Protein AF-A0A920A947-F1 (afdb_monomer_lite)

Secondary structure (DSSP, 8-state):
-HHHHHIIIII-SS-EEEEEES--HHHHHHHHHHHHHTT-TTTEEEEEE-TTS-HHHHHHHHHHHHHHHHH-

pLDDT: mean 90.23, std 8.29, range [67.31, 97.25]

Foldseek 3Di:
DVVVLCCLLPPDPAAEEAQAQAAAPVVVVVVVVVCVVSVNPVRYHYFYDYVPHDPVSSVCRVVVRVVVVVVD

Radius of gyration: 12.45 Å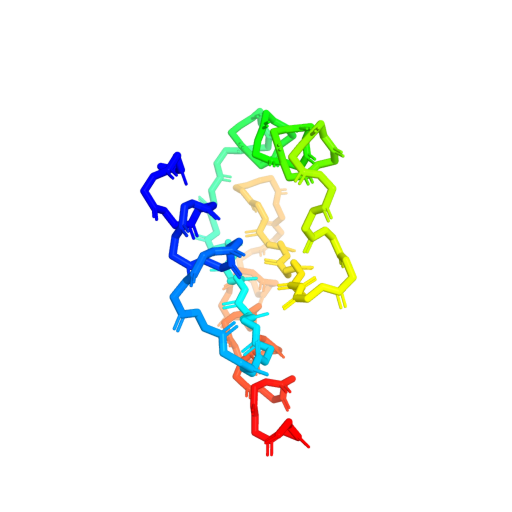; chains: 1; bounding box: 31×18×31 Å

Sequence (72 aa):
MMELIRNIAYETSGYSVFAGVGERTREGNDFYLEMTESQVLDKVALVYGQMNEPPGCRMRVALSGLTIAEKF

Structure (mmCIF, N/CA/C/O backbone):
data_AF-A0A920A947-F1
#
_entry.id   AF-A0A920A947-F1
#
loop_
_atom_site.group_PDB
_atom_site.id
_atom_site.type_symbol
_atom_site.label_atom_id
_atom_site.label_alt_id
_atom_site.label_comp_id
_atom_site.label_asym_id
_atom_site.label_entity_id
_atom_site.label_seq_id
_atom_site.pdbx_PDB_ins_code
_atom_site.Cartn_x
_atom_site.Cartn_y
_atom_site.Cartn_z
_atom_site.occupancy
_atom_site.B_iso_or_equiv
_atom_site.auth_seq_id
_atom_site.auth_comp_id
_atom_site.auth_asym_id
_atom_site.auth_atom_id
_atom_site.pdbx_PDB_model_num
ATOM 1 N N . MET A 1 1 ? 0.785 12.456 5.823 1.00 67.31 1 MET A N 1
ATOM 2 C CA . MET A 1 1 ? 0.450 11.098 6.306 1.00 67.31 1 MET A CA 1
ATOM 3 C C . MET A 1 1 ? -0.508 11.153 7.493 1.00 67.31 1 MET A C 1
ATOM 5 O O . MET A 1 1 ? -1.609 10.641 7.347 1.00 67.31 1 MET A O 1
ATOM 9 N N . MET A 1 2 ? -0.201 11.889 8.568 1.00 69.38 2 MET A N 1
ATOM 10 C CA . MET A 1 2 ? -1.131 12.098 9.702 1.00 69.38 2 MET A CA 1
ATOM 11 C C . MET A 1 2 ? -2.527 12.623 9.332 1.00 69.38 2 MET A C 1
ATOM 13 O O . MET A 1 2 ? -3.510 12.210 9.934 1.00 69.38 2 MET A O 1
ATOM 17 N N . GLU A 1 3 ? -2.644 13.511 8.341 1.00 76.69 3 GLU A N 1
ATOM 18 C CA . GLU A 1 3 ? -3.953 14.030 7.912 1.00 76.69 3 GLU A CA 1
ATOM 19 C C . GLU A 1 3 ? -4.838 12.933 7.295 1.00 76.69 3 GLU A C 1
ATOM 21 O O . GLU A 1 3 ? -6.029 12.864 7.579 1.00 76.69 3 GLU A O 1
ATOM 26 N N . LEU A 1 4 ? -4.242 11.998 6.546 1.00 74.62 4 LEU A N 1
ATOM 27 C CA . LEU A 1 4 ? -4.955 10.842 6.000 1.00 74.62 4 LEU A CA 1
ATOM 28 C C . LEU A 1 4 ? -5.402 9.891 7.119 1.00 74.62 4 LEU A C 1
ATOM 30 O O . LEU A 1 4 ? -6.547 9.454 7.133 1.00 74.62 4 LEU A O 1
ATOM 34 N N . ILE A 1 5 ? -4.516 9.617 8.084 1.00 78.31 5 ILE A N 1
ATOM 35 C CA . ILE A 1 5 ? -4.826 8.802 9.269 1.00 78.31 5 ILE A CA 1
ATOM 36 C C . ILE A 1 5 ? -5.998 9.412 10.039 1.00 78.31 5 ILE A C 1
ATOM 38 O O . ILE A 1 5 ? -6.942 8.707 10.388 1.00 78.31 5 ILE A O 1
ATOM 42 N N . ARG A 1 6 ? -5.976 10.732 10.258 1.00 79.38 6 ARG A N 1
ATOM 43 C CA . ARG A 1 6 ? -7.056 11.460 10.932 1.00 79.38 6 ARG A CA 1
ATOM 44 C C . ARG A 1 6 ? -8.383 11.317 10.185 1.00 79.38 6 ARG A C 1
ATOM 46 O O . ARG A 1 6 ? -9.397 11.036 10.818 1.00 79.38 6 ARG A O 1
ATOM 53 N N . ASN A 1 7 ? -8.374 11.448 8.862 1.00 78.44 7 ASN A N 1
ATOM 54 C CA . ASN A 1 7 ? -9.589 11.336 8.053 1.00 78.44 7 ASN A CA 1
ATOM 55 C C . ASN A 1 7 ? -10.162 9.905 8.058 1.00 78.44 7 ASN A C 1
ATOM 57 O O . ASN A 1 7 ? -11.381 9.738 8.115 1.00 78.44 7 ASN A O 1
ATOM 61 N N . ILE A 1 8 ? -9.305 8.875 8.063 1.00 80.00 8 ILE A N 1
ATOM 62 C CA . ILE A 1 8 ? -9.716 7.461 8.168 1.00 80.00 8 ILE A CA 1
ATOM 63 C C . ILE A 1 8 ? -10.254 7.145 9.571 1.00 80.00 8 ILE A C 1
ATOM 65 O O . ILE A 1 8 ? -11.260 6.453 9.711 1.00 80.00 8 ILE A O 1
ATOM 69 N N . ALA A 1 9 ? -9.598 7.656 10.615 1.00 74.56 9 ALA A N 1
ATOM 70 C CA . ALA A 1 9 ? -9.961 7.375 11.999 1.00 74.56 9 ALA A CA 1
ATOM 71 C C . ALA A 1 9 ? -11.271 8.056 12.426 1.00 74.56 9 ALA A C 1
ATOM 73 O O . ALA A 1 9 ? -12.075 7.433 13.121 1.00 74.56 9 ALA A O 1
ATOM 74 N N . TYR A 1 10 ? -11.481 9.318 12.034 1.00 73.50 10 TYR A N 1
ATOM 75 C CA . TYR A 1 10 ? -12.540 10.161 12.603 1.00 73.50 10 TYR A CA 1
ATOM 76 C C . TYR A 1 10 ? -13.670 10.517 11.638 1.00 73.50 10 TYR A C 1
ATOM 78 O O . TYR A 1 10 ? -14.804 10.669 12.085 1.00 73.50 10 TYR A O 1
ATOM 86 N N . GLU A 1 11 ? -13.388 10.681 10.344 1.00 70.75 11 GLU A N 1
ATOM 87 C CA . GLU A 1 11 ? -14.353 11.291 9.415 1.00 70.75 11 GLU A CA 1
ATOM 88 C C . GLU A 1 11 ? -14.998 10.287 8.452 1.00 70.75 11 GLU A C 1
ATOM 90 O O . GLU A 1 11 ? -16.091 10.535 7.945 1.00 70.75 11 GLU A O 1
ATOM 95 N N . THR A 1 12 ? -14.368 9.133 8.222 1.00 68.69 12 THR A N 1
ATOM 96 C CA . THR A 1 12 ? -14.801 8.186 7.185 1.00 68.69 12 THR A CA 1
ATOM 97 C C . THR A 1 12 ? -15.493 6.958 7.781 1.00 68.69 12 THR A C 1
ATOM 99 O O . THR A 1 12 ? -14.937 6.261 8.628 1.00 68.69 12 THR A O 1
ATOM 102 N N . SER A 1 13 ? -16.711 6.660 7.312 1.00 71.81 13 SER A N 1
ATOM 103 C CA . SER A 1 13 ? -17.441 5.421 7.635 1.00 71.81 13 SER A CA 1
ATOM 104 C C . SER A 1 13 ? -17.118 4.248 6.697 1.00 71.81 13 SER A C 1
ATOM 106 O O . SER A 1 13 ? -17.501 3.118 6.991 1.00 71.81 13 SER A O 1
ATOM 108 N N . GLY A 1 14 ? -16.440 4.509 5.576 1.00 83.44 14 GLY A N 1
ATOM 109 C CA . GLY A 1 14 ? -16.031 3.512 4.582 1.00 83.44 14 GLY A CA 1
ATOM 110 C C . GLY A 1 14 ? -14.562 3.081 4.674 1.00 83.44 14 GLY A C 1
ATOM 111 O O . GLY A 1 14 ? -13.815 3.507 5.555 1.00 83.44 14 GLY A O 1
ATOM 112 N N . TYR A 1 15 ? -14.155 2.234 3.728 1.00 88.62 15 TYR A N 1
ATOM 113 C CA . TYR A 1 15 ? -12.775 1.773 3.577 1.00 88.62 15 TYR A CA 1
ATOM 114 C C . TYR A 1 15 ? -11.949 2.745 2.731 1.00 88.62 15 TYR A C 1
ATOM 116 O O . TYR A 1 15 ? -12.461 3.397 1.824 1.00 88.62 15 TYR A O 1
ATOM 124 N N . SER A 1 16 ? -10.652 2.826 3.013 1.00 90.12 16 SER A N 1
ATOM 125 C CA . SER A 1 16 ? -9.689 3.604 2.228 1.00 90.12 16 SER A CA 1
ATOM 126 C C . SER A 1 16 ? -8.683 2.698 1.530 1.00 90.12 16 SER A C 1
ATOM 128 O O . SER A 1 16 ? -8.328 1.638 2.038 1.00 90.12 16 SER A O 1
ATOM 130 N N . VAL A 1 17 ? -8.182 3.123 0.371 1.00 92.44 17 VAL A N 1
ATOM 131 C CA . VAL A 1 17 ? -7.135 2.401 -0.361 1.00 92.44 17 VAL A CA 1
ATOM 132 C C . VAL A 1 17 ? -5.973 3.344 -0.624 1.00 92.44 17 VAL A C 1
ATOM 134 O O . VAL A 1 17 ? -6.138 4.395 -1.238 1.00 92.44 17 VAL A O 1
ATOM 137 N N . PHE A 1 18 ? -4.787 2.959 -0.167 1.00 93.56 18 PHE A N 1
ATOM 138 C CA . PHE A 1 18 ? -3.540 3.651 -0.454 1.00 93.56 18 PHE A CA 1
ATOM 139 C C . PHE A 1 18 ? -2.753 2.877 -1.511 1.00 93.56 18 PHE A C 1
ATOM 141 O O . PHE A 1 18 ? -2.460 1.697 -1.327 1.00 93.56 18 PHE A O 1
ATOM 148 N N . ALA A 1 19 ? -2.373 3.549 -2.598 1.00 95.12 19 ALA A N 1
ATOM 149 C CA . ALA A 1 19 ? -1.532 2.987 -3.650 1.00 95.12 19 ALA A CA 1
ATOM 150 C C . ALA A 1 19 ? -0.208 3.764 -3.744 1.00 95.12 19 ALA A C 1
ATOM 152 O O . ALA A 1 19 ? -0.151 4.840 -4.335 1.00 95.12 19 ALA A O 1
ATOM 153 N N . GLY A 1 20 ? 0.862 3.214 -3.168 1.00 95.00 20 GLY A N 1
ATOM 154 C CA . GLY A 1 20 ? 2.212 3.773 -3.229 1.00 95.00 20 GLY A CA 1
ATOM 155 C C . GLY A 1 20 ? 2.921 3.375 -4.522 1.00 95.00 20 GLY A C 1
ATOM 156 O O . GLY A 1 20 ? 3.413 2.250 -4.638 1.00 95.00 20 GLY A O 1
ATOM 157 N N . VAL A 1 21 ? 2.983 4.295 -5.487 1.00 96.56 21 VAL A N 1
ATOM 158 C CA . VAL A 1 21 ? 3.561 4.075 -6.822 1.00 96.56 21 VAL A CA 1
ATOM 159 C C . VAL A 1 21 ? 4.957 4.687 -6.897 1.00 96.56 21 VAL A C 1
ATOM 161 O O . VAL A 1 21 ? 5.115 5.891 -7.044 1.00 96.56 21 VAL A O 1
ATOM 164 N N . GLY A 1 22 ? 5.987 3.851 -6.861 1.00 95.62 22 GLY A N 1
ATOM 165 C CA . GLY A 1 22 ? 7.374 4.292 -6.969 1.00 95.62 22 GLY A CA 1
ATOM 166 C C . GLY A 1 22 ? 7.839 5.139 -5.788 1.00 95.62 22 GLY A C 1
ATOM 167 O O . GLY A 1 22 ? 8.713 5.975 -5.975 1.00 95.62 22 GLY A O 1
ATOM 168 N N . GLU A 1 23 ? 7.278 4.924 -4.600 1.00 95.31 23 GLU A N 1
ATOM 169 C CA . GLU A 1 23 ? 7.689 5.606 -3.370 1.00 95.31 23 GLU A CA 1
ATOM 170 C C . GLU A 1 23 ? 8.996 5.030 -2.801 1.00 95.31 23 GLU A C 1
ATOM 172 O O . GLU A 1 23 ? 9.492 3.980 -3.238 1.00 95.31 23 GLU A O 1
ATOM 177 N N . ARG A 1 24 ? 9.587 5.723 -1.820 1.00 97.19 24 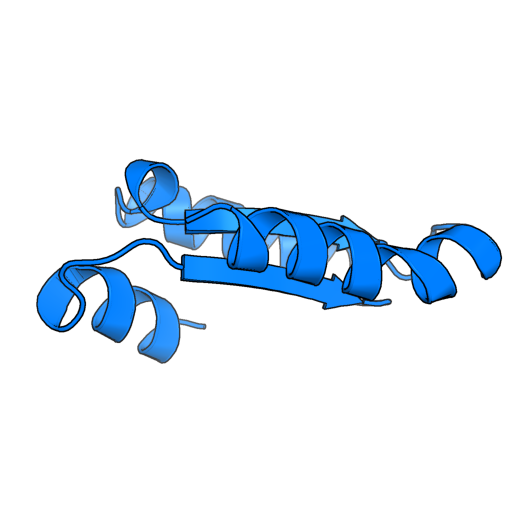ARG A N 1
ATOM 178 C CA . ARG A 1 24 ? 10.726 5.170 -1.076 1.00 97.19 24 ARG A CA 1
ATOM 179 C C . ARG A 1 24 ? 10.242 4.090 -0.115 1.00 97.19 24 ARG A C 1
ATOM 181 O O . ARG A 1 24 ? 9.371 4.339 0.714 1.00 97.19 24 ARG A O 1
ATOM 188 N N . THR A 1 25 ? 10.928 2.946 -0.100 1.00 95.62 25 THR A N 1
ATOM 189 C CA . THR A 1 25 ? 10.618 1.832 0.815 1.00 95.62 25 THR A CA 1
ATOM 190 C C . THR A 1 25 ? 10.615 2.263 2.283 1.00 95.62 25 THR A C 1
ATOM 192 O O . THR A 1 25 ? 9.772 1.810 3.049 1.00 95.62 25 THR A O 1
ATOM 195 N N . ARG A 1 26 ? 11.515 3.183 2.665 1.00 96.25 26 ARG A N 1
ATOM 196 C CA . ARG A 1 26 ? 11.541 3.767 4.015 1.00 96.25 26 ARG A CA 1
ATOM 197 C C . ARG A 1 26 ? 10.237 4.500 4.341 1.00 96.25 26 ARG A C 1
ATOM 199 O O . ARG A 1 26 ? 9.655 4.245 5.381 1.00 96.25 26 ARG A O 1
ATOM 206 N N . GLU A 1 27 ? 9.762 5.360 3.444 1.00 94.06 27 GLU A N 1
ATOM 207 C CA . GLU A 1 27 ? 8.527 6.129 3.650 1.00 94.06 27 GLU A CA 1
ATOM 208 C C . GLU A 1 27 ? 7.306 5.201 3.718 1.00 94.06 27 GLU A C 1
ATOM 210 O O . GLU A 1 27 ? 6.426 5.404 4.548 1.00 94.06 27 GLU A O 1
ATOM 215 N N . GLY A 1 28 ? 7.290 4.126 2.920 1.00 92.94 28 GLY A N 1
ATOM 216 C CA . GLY A 1 28 ? 6.264 3.085 3.014 1.00 92.94 28 GLY A CA 1
ATOM 217 C C . GLY A 1 28 ? 6.261 2.352 4.360 1.00 92.94 28 GLY A C 1
ATOM 218 O O . GLY A 1 28 ? 5.191 2.102 4.910 1.00 92.94 28 GLY A O 1
ATOM 219 N N . ASN A 1 29 ? 7.441 2.039 4.900 1.00 94.88 29 ASN A N 1
ATOM 220 C CA . ASN A 1 29 ? 7.580 1.399 6.207 1.00 94.88 29 ASN A CA 1
ATOM 221 C C . ASN A 1 29 ? 7.135 2.321 7.349 1.00 94.88 29 ASN A C 1
ATOM 223 O O . ASN A 1 29 ? 6.364 1.896 8.205 1.00 94.88 29 ASN A O 1
ATOM 227 N N . ASP A 1 30 ? 7.586 3.577 7.334 1.00 94.31 30 ASP A N 1
ATOM 228 C CA . ASP A 1 30 ? 7.208 4.578 8.335 1.00 94.31 30 ASP A CA 1
ATOM 229 C C . ASP A 1 30 ? 5.677 4.753 8.343 1.00 94.31 30 ASP A C 1
ATOM 231 O O . ASP A 1 30 ? 5.042 4.707 9.394 1.00 94.31 30 ASP A O 1
ATOM 235 N N . PHE A 1 31 ? 5.059 4.809 7.159 1.00 92.44 31 PHE A N 1
ATOM 236 C CA . PHE A 1 31 ? 3.608 4.901 7.017 1.00 92.44 31 PHE A CA 1
ATOM 237 C C . PHE A 1 31 ? 2.851 3.675 7.546 1.00 92.44 31 PHE A C 1
ATOM 239 O O . PHE A 1 31 ? 1.814 3.816 8.193 1.00 92.44 31 PHE A O 1
ATOM 246 N N . TYR A 1 32 ? 3.355 2.466 7.289 1.00 93.12 32 TYR A N 1
ATOM 247 C CA . TYR A 1 32 ? 2.755 1.237 7.812 1.00 93.12 32 TYR A CA 1
ATOM 248 C C . TYR A 1 32 ? 2.777 1.203 9.348 1.00 93.12 32 TYR A C 1
ATOM 250 O O . TYR A 1 32 ? 1.785 0.820 9.977 1.00 93.12 32 TYR A O 1
ATOM 258 N N . LEU A 1 33 ? 3.885 1.634 9.957 1.00 94.38 33 LEU A N 1
ATOM 259 C CA . LEU A 1 33 ? 4.008 1.727 11.411 1.00 94.38 33 LEU A CA 1
ATOM 260 C C . LEU A 1 33 ? 3.035 2.763 11.988 1.00 94.38 33 LEU A C 1
ATOM 262 O O . LEU A 1 33 ? 2.285 2.421 12.899 1.00 94.38 33 LEU A O 1
ATOM 266 N N . GLU A 1 34 ? 2.944 3.961 11.400 1.00 91.44 34 GLU A N 1
ATOM 267 C CA . GLU A 1 34 ? 1.978 4.989 11.823 1.00 91.44 34 GLU A CA 1
ATOM 268 C C . GLU A 1 34 ? 0.524 4.479 11.763 1.00 91.44 34 GLU A C 1
ATOM 270 O O . GLU A 1 34 ? -0.266 4.716 12.681 1.00 91.44 34 GLU A O 1
ATOM 275 N N . MET A 1 35 ? 0.160 3.740 10.709 1.00 90.50 35 MET A N 1
ATOM 276 C CA . MET A 1 35 ? -1.171 3.129 10.559 1.00 90.50 35 MET A CA 1
ATOM 277 C C . MET A 1 35 ? -1.444 2.043 11.606 1.00 90.50 35 MET A C 1
ATOM 279 O O . MET A 1 35 ? -2.573 1.908 12.086 1.00 90.50 35 MET A O 1
ATOM 283 N N . THR A 1 36 ? -0.409 1.282 11.967 1.00 91.00 36 THR A N 1
ATOM 284 C CA . THR A 1 36 ? -0.477 0.242 13.001 1.00 91.00 36 THR A CA 1
ATOM 285 C C . THR A 1 36 ? -0.682 0.863 14.380 1.00 91.00 36 THR A C 1
ATOM 287 O O . THR A 1 36 ? -1.593 0.466 15.104 1.00 91.00 36 THR A O 1
ATOM 290 N N . GLU A 1 37 ? 0.127 1.866 14.728 1.00 91.00 37 GLU A N 1
ATOM 291 C CA . GLU A 1 37 ? 0.040 2.598 15.998 1.00 91.00 37 GLU A CA 1
ATOM 292 C C . GLU A 1 37 ? -1.303 3.318 16.151 1.00 91.00 37 GLU A C 1
ATOM 294 O O . GLU A 1 37 ? -1.872 3.358 17.240 1.00 91.00 37 GLU A O 1
ATOM 299 N N . SER A 1 38 ? -1.846 3.820 15.041 1.00 88.56 38 SER A N 1
ATOM 300 C CA . SER A 1 38 ? -3.147 4.493 15.001 1.00 88.56 38 SER A CA 1
ATOM 301 C C . SER A 1 38 ? -4.340 3.531 14.967 1.00 88.56 38 SER A C 1
ATOM 303 O O . SER A 1 38 ? -5.477 3.993 14.991 1.00 88.56 38 S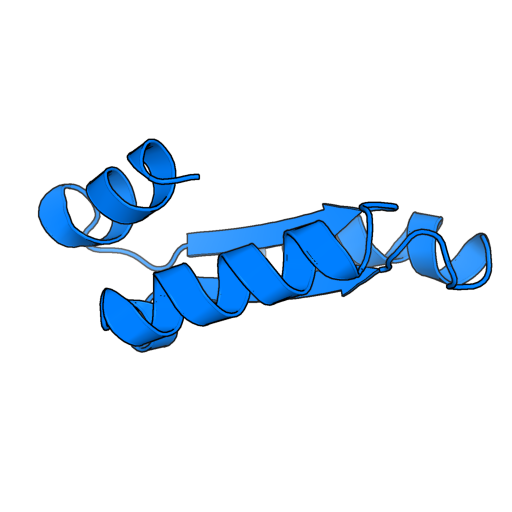ER A O 1
ATOM 305 N N . GLN A 1 39 ? -4.106 2.213 14.910 1.00 89.75 39 GLN A N 1
ATOM 306 C CA . GLN A 1 39 ? -5.136 1.164 14.894 1.00 89.75 39 GLN A CA 1
ATOM 307 C C . GLN A 1 39 ? -6.183 1.315 13.777 1.00 89.75 39 GLN A C 1
ATOM 309 O O . GLN A 1 39 ? -7.348 0.986 13.969 1.00 89.75 39 GLN A O 1
ATOM 314 N N . VAL A 1 40 ? -5.770 1.800 12.603 1.00 89.62 40 VAL A N 1
ATOM 315 C CA . VAL A 1 40 ? -6.664 2.013 11.444 1.00 89.62 40 VAL A CA 1
ATOM 316 C C . VAL A 1 40 ? -6.441 1.009 10.309 1.00 89.62 40 VAL A C 1
ATOM 318 O O . VAL A 1 40 ? -7.069 1.118 9.255 1.00 89.62 40 VAL A O 1
ATOM 321 N N . LEU A 1 41 ? -5.547 0.028 10.502 1.00 90.00 41 LEU A N 1
ATOM 322 C CA . LEU A 1 41 ? -5.227 -1.002 9.503 1.00 90.00 41 LEU A CA 1
ATOM 323 C C . LEU A 1 41 ? -6.438 -1.855 9.085 1.00 90.00 41 LEU A C 1
ATOM 325 O O . LEU A 1 41 ? -6.440 -2.406 7.991 1.00 90.00 41 LEU A O 1
ATOM 329 N N . ASP A 1 42 ? -7.471 -1.953 9.920 1.00 89.69 42 ASP A N 1
ATOM 330 C CA . ASP A 1 42 ? -8.723 -2.657 9.618 1.00 89.69 42 ASP A CA 1
ATOM 331 C C . ASP A 1 42 ? -9.602 -1.919 8.592 1.00 89.69 42 ASP A C 1
ATOM 333 O O . ASP A 1 42 ? -10.454 -2.534 7.949 1.00 89.69 42 ASP A O 1
ATOM 337 N N . LYS A 1 43 ? -9.382 -0.611 8.413 1.00 89.94 43 LYS A N 1
ATOM 338 C CA . LYS A 1 43 ? -10.154 0.262 7.515 1.00 89.94 43 LYS A CA 1
ATOM 339 C C . LYS A 1 43 ? -9.387 0.710 6.275 1.00 89.94 43 LYS A C 1
ATOM 341 O O . LYS A 1 43 ? -9.950 1.420 5.439 1.00 89.94 43 LYS A O 1
ATOM 346 N N . VAL A 1 44 ? -8.122 0.318 6.132 1.00 91.12 44 VAL A N 1
ATOM 347 C CA . VAL A 1 44 ? -7.276 0.741 5.013 1.00 91.12 44 VAL A CA 1
ATOM 348 C C . VAL A 1 44 ? -6.605 -0.442 4.323 1.00 91.12 44 VAL A C 1
ATOM 350 O O . VAL A 1 44 ? -5.980 -1.288 4.953 1.00 91.12 44 VAL A O 1
ATOM 353 N N . ALA A 1 45 ? -6.692 -0.481 2.996 1.00 93.25 45 ALA A N 1
ATO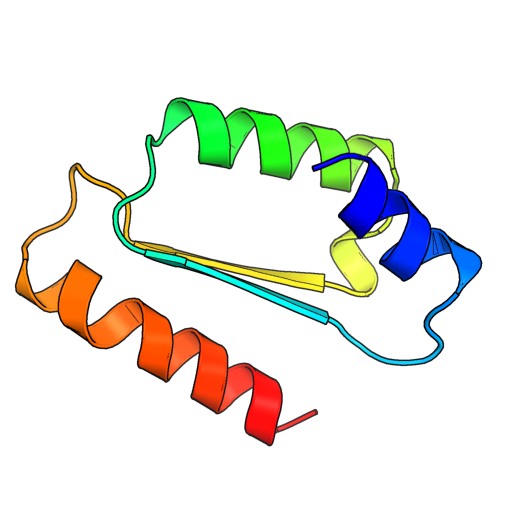M 354 C CA . ALA A 1 45 ? -5.882 -1.365 2.172 1.00 93.25 45 ALA A CA 1
ATOM 355 C C . ALA A 1 45 ? -4.615 -0.628 1.718 1.00 93.25 45 ALA A C 1
ATOM 357 O O . ALA A 1 45 ? -4.698 0.451 1.130 1.00 93.25 45 ALA A O 1
ATOM 358 N N . LEU A 1 46 ? -3.441 -1.214 1.964 1.00 94.88 46 LEU A N 1
ATOM 359 C CA . LEU A 1 46 ? -2.148 -0.659 1.558 1.00 94.88 46 LEU A CA 1
ATOM 360 C C . LEU A 1 46 ? -1.579 -1.465 0.384 1.00 94.88 46 LEU A C 1
ATOM 362 O O . LEU A 1 46 ? -1.359 -2.669 0.497 1.00 94.88 46 LEU A O 1
ATOM 366 N N . VAL A 1 47 ? -1.320 -0.804 -0.742 1.00 96.31 47 VAL A N 1
ATOM 367 C CA . VAL A 1 47 ? -0.751 -1.405 -1.954 1.00 96.31 47 VAL A CA 1
ATOM 368 C C . VAL A 1 47 ? 0.547 -0.685 -2.294 1.00 96.31 47 VAL A C 1
ATOM 370 O O . VAL A 1 47 ? 0.555 0.532 -2.465 1.00 96.31 47 VAL A O 1
ATOM 373 N N . TYR A 1 48 ? 1.651 -1.421 -2.416 1.00 96.69 48 TYR A N 1
ATOM 374 C CA . TYR A 1 48 ? 2.978 -0.837 -2.609 1.00 96.69 48 TYR A CA 1
ATOM 375 C C . TYR A 1 48 ? 3.681 -1.383 -3.848 1.00 96.69 48 TYR A C 1
ATOM 377 O O . TYR A 1 48 ? 3.760 -2.590 -4.054 1.00 96.69 48 TYR A O 1
ATOM 385 N N . GLY A 1 49 ? 4.247 -0.481 -4.647 1.00 96.50 49 GLY A N 1
ATOM 386 C CA . GLY A 1 49 ? 5.148 -0.792 -5.752 1.00 96.50 49 GLY A CA 1
ATOM 387 C C . GLY A 1 49 ? 6.302 0.192 -5.717 1.00 96.50 49 GLY A C 1
ATOM 388 O O . GLY A 1 49 ? 6.273 1.204 -6.402 1.00 96.50 49 GLY A O 1
ATOM 389 N N . GLN A 1 50 ? 7.274 -0.082 -4.856 1.00 96.31 50 GLN A N 1
ATOM 390 C CA . GLN A 1 50 ? 8.322 0.847 -4.422 1.00 96.31 50 GLN A CA 1
ATOM 391 C C . GLN A 1 50 ? 9.374 1.127 -5.516 1.00 96.31 50 GLN A C 1
ATOM 393 O O . GLN A 1 50 ? 9.429 0.453 -6.546 1.00 96.31 50 GLN A O 1
ATOM 398 N N . MET A 1 51 ? 10.247 2.120 -5.304 1.00 96.75 51 MET A N 1
ATOM 399 C CA . MET A 1 51 ? 11.318 2.491 -6.252 1.00 96.75 51 MET A CA 1
ATOM 400 C C . MET A 1 51 ? 12.256 1.332 -6.626 1.00 96.75 51 MET A C 1
ATOM 402 O O . MET A 1 51 ? 12.800 1.329 -7.729 1.00 96.75 51 MET A O 1
ATOM 406 N N . ASN A 1 52 ? 12.452 0.357 -5.736 1.00 95.94 52 ASN A N 1
ATOM 407 C CA . ASN A 1 52 ? 13.315 -0.803 -5.977 1.00 95.94 52 ASN A CA 1
ATOM 408 C C . ASN A 1 52 ? 12.669 -1.881 -6.867 1.00 95.94 52 ASN A C 1
ATOM 410 O O . ASN A 1 52 ? 13.366 -2.796 -7.296 1.00 95.94 52 ASN A O 1
ATOM 414 N N . GLU A 1 53 ? 11.372 -1.781 -7.163 1.00 97.00 53 GLU A N 1
ATOM 415 C CA . GLU A 1 53 ? 10.667 -2.738 -8.019 1.00 97.00 53 GLU A CA 1
ATOM 416 C C . GLU A 1 53 ? 10.923 -2.483 -9.514 1.00 97.00 53 GLU A C 1
ATOM 418 O O . GLU A 1 53 ? 11.133 -1.332 -9.913 1.00 97.00 53 GLU A O 1
ATOM 423 N N . PRO A 1 54 ? 10.845 -3.507 -10.386 1.00 97.12 54 PRO A N 1
ATOM 424 C CA . PRO A 1 54 ? 10.925 -3.326 -11.832 1.00 97.12 54 PRO A CA 1
ATOM 425 C C . PRO A 1 54 ? 9.897 -2.305 -12.359 1.00 97.12 54 PRO A C 1
ATOM 427 O O . PRO A 1 54 ? 8.790 -2.190 -11.821 1.00 97.12 54 PRO A O 1
ATOM 430 N N . PRO A 1 55 ? 10.194 -1.594 -13.464 1.00 95.19 55 PRO A N 1
ATOM 431 C CA . PRO A 1 55 ? 9.307 -0.553 -13.994 1.00 95.19 55 PRO A CA 1
ATOM 432 C C . PRO A 1 55 ? 7.904 -1.070 -14.352 1.00 95.19 55 PRO A C 1
ATOM 434 O O . PRO A 1 55 ? 6.928 -0.342 -14.184 1.00 95.19 55 PRO A O 1
ATOM 437 N N . GLY A 1 56 ? 7.784 -2.334 -14.777 1.00 96.00 56 GLY A N 1
ATOM 438 C CA . GLY A 1 56 ? 6.490 -2.970 -15.041 1.00 96.00 56 GLY A CA 1
ATOM 439 C C . GLY A 1 56 ? 5.605 -3.079 -13.794 1.00 96.00 56 GLY A C 1
ATOM 440 O O . GLY A 1 56 ? 4.412 -2.794 -13.871 1.00 96.00 56 GLY A O 1
ATOM 441 N N . CYS A 1 57 ? 6.188 -3.405 -12.636 1.00 93.81 57 CYS A N 1
ATOM 442 C CA . CYS A 1 57 ? 5.465 -3.461 -11.365 1.00 93.81 57 CYS A CA 1
ATOM 443 C C . CYS A 1 57 ? 4.953 -2.070 -10.973 1.00 93.81 57 CYS A C 1
ATOM 445 O O . CYS A 1 57 ? 3.771 -1.907 -10.671 1.00 93.81 57 CYS A O 1
ATOM 447 N N . ARG A 1 58 ? 5.808 -1.043 -11.072 1.00 96.12 58 ARG A N 1
ATOM 448 C CA . ARG A 1 58 ? 5.427 0.342 -10.751 1.00 96.12 58 ARG A CA 1
ATOM 449 C C . ARG A 1 58 ? 4.332 0.881 -11.672 1.00 96.12 58 ARG A C 1
ATOM 451 O O . ARG A 1 58 ? 3.426 1.556 -11.207 1.00 96.12 58 ARG A O 1
ATOM 458 N N . MET A 1 59 ? 4.362 0.543 -12.961 1.00 94.75 59 MET A N 1
ATOM 459 C CA . MET A 1 59 ? 3.316 0.953 -13.907 1.00 94.75 59 MET A CA 1
ATOM 460 C C . MET A 1 59 ? 1.944 0.351 -13.566 1.00 94.75 59 MET A C 1
ATOM 462 O O . MET A 1 59 ? 0.912 0.959 -13.843 1.00 94.75 59 MET A O 1
ATOM 466 N N . ARG A 1 60 ? 1.914 -0.860 -12.999 1.00 97.06 60 ARG A N 1
ATOM 467 C CA . ARG A 1 60 ? 0.673 -1.613 -12.768 1.00 97.06 60 ARG A CA 1
ATOM 468 C C . ARG A 1 60 ? 0.123 -1.489 -11.357 1.00 97.06 60 ARG A C 1
ATOM 470 O O . ARG A 1 60 ? -1.076 -1.670 -11.183 1.00 97.06 60 ARG A O 1
ATOM 477 N N . VAL A 1 61 ? 0.946 -1.142 -10.371 1.00 96.69 61 VAL A N 1
ATOM 478 C CA . VAL A 1 61 ? 0.520 -1.133 -8.965 1.00 96.69 61 VAL A CA 1
ATOM 479 C C . VAL A 1 61 ? -0.642 -0.172 -8.680 1.00 96.69 61 VAL A C 1
ATOM 481 O O . VAL A 1 61 ? -1.511 -0.489 -7.871 1.00 96.69 61 VAL A O 1
ATOM 484 N N . ALA A 1 62 ? -0.729 0.944 -9.410 1.00 96.25 62 ALA A N 1
ATOM 485 C CA . ALA A 1 62 ? -1.868 1.859 -9.328 1.00 96.25 62 ALA A CA 1
ATOM 486 C C . ALA A 1 62 ? -3.195 1.180 -9.716 1.00 96.25 62 ALA A C 1
ATOM 488 O O . ALA A 1 62 ? -4.215 1.394 -9.067 1.00 96.25 62 ALA A O 1
ATOM 489 N N . LEU A 1 63 ? -3.175 0.319 -10.742 1.00 97.25 63 LEU A N 1
ATOM 490 C CA . LEU A 1 63 ? -4.359 -0.414 -11.203 1.00 97.25 63 LEU A CA 1
ATOM 491 C C . LEU A 1 63 ? -4.787 -1.481 -10.194 1.00 97.25 63 LEU A C 1
ATOM 493 O O . LEU A 1 63 ? -5.981 -1.694 -10.004 1.00 97.25 63 LEU A O 1
ATOM 497 N N . SER A 1 64 ? -3.831 -2.117 -9.511 1.00 96.88 64 SER A N 1
ATOM 498 C CA . SER A 1 64 ? -4.136 -3.030 -8.404 1.00 96.88 64 SER A CA 1
ATOM 499 C C . SER A 1 64 ? -4.852 -2.301 -7.265 1.00 96.88 64 SER A C 1
ATOM 501 O O . SER A 1 64 ? -5.847 -2.805 -6.752 1.00 96.88 64 SER A O 1
ATOM 503 N N . GLY A 1 65 ? -4.391 -1.095 -6.912 1.00 96.19 65 GLY A N 1
ATOM 504 C CA . GLY A 1 65 ? -5.078 -0.229 -5.950 1.00 96.19 65 GLY A CA 1
ATOM 505 C C . GLY A 1 65 ? -6.493 0.142 -6.401 1.00 96.19 65 GLY A C 1
ATOM 506 O O 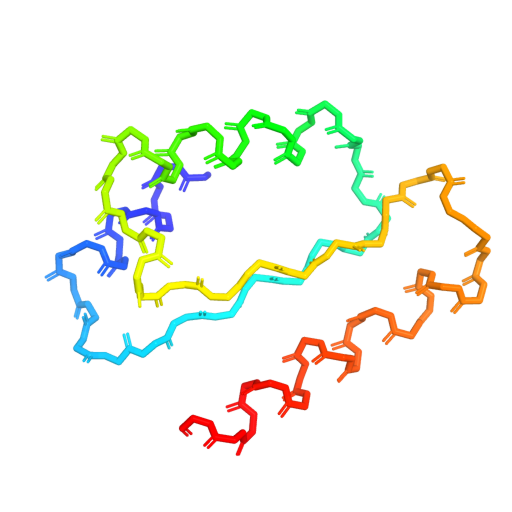. GLY A 1 65 ? -7.435 -0.007 -5.627 1.00 96.19 65 GLY A O 1
ATOM 507 N N . LEU A 1 66 ? -6.662 0.537 -7.667 1.00 96.44 66 LEU A N 1
ATOM 508 C CA . LEU A 1 66 ? -7.977 0.857 -8.232 1.00 96.44 66 LEU A CA 1
ATOM 509 C C . LEU A 1 66 ? -8.934 -0.341 -8.181 1.00 96.44 66 LEU A C 1
ATOM 511 O O . LEU A 1 66 ? -10.065 -0.193 -7.743 1.00 96.44 66 LEU A O 1
ATOM 515 N N . THR A 1 67 ? -8.461 -1.534 -8.538 1.00 97.25 67 THR A N 1
ATOM 516 C CA . THR A 1 67 ? -9.278 -2.761 -8.523 1.00 97.25 67 THR A CA 1
ATOM 517 C C . THR A 1 67 ? -9.789 -3.083 -7.116 1.00 97.25 67 THR A C 1
ATOM 519 O O . THR A 1 67 ? -10.915 -3.541 -6.937 1.00 97.25 67 THR A O 1
ATOM 522 N N . ILE A 1 68 ? -8.956 -2.855 -6.095 1.00 95.19 68 ILE A N 1
ATOM 523 C CA . ILE A 1 68 ? -9.355 -3.027 -4.696 1.00 95.19 68 ILE A CA 1
ATOM 524 C C . ILE A 1 68 ? -10.409 -1.979 -4.318 1.00 95.19 68 ILE A C 1
ATOM 526 O O . ILE A 1 68 ? -11.408 -2.335 -3.700 1.00 95.19 68 ILE A O 1
ATOM 530 N N . ALA A 1 69 ? -10.221 -0.721 -4.726 1.00 93.62 69 ALA A N 1
ATOM 531 C CA . ALA A 1 69 ? -11.177 0.353 -4.467 1.00 93.62 69 ALA A CA 1
ATOM 532 C C . ALA A 1 69 ? -12.538 0.120 -5.148 1.00 93.62 69 ALA A C 1
ATOM 534 O O . ALA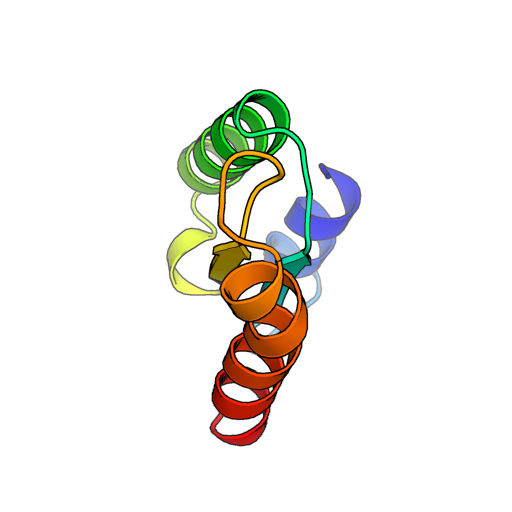 A 1 69 ? -13.562 0.383 -4.536 1.00 93.62 69 ALA A O 1
ATOM 535 N N . GLU A 1 70 ? -12.564 -0.419 -6.370 1.00 94.75 70 GLU A N 1
ATOM 536 C CA . GLU A 1 70 ? -13.799 -0.726 -7.111 1.00 94.75 70 GLU A CA 1
ATOM 537 C C . GLU A 1 70 ? -14.640 -1.845 -6.480 1.00 94.75 70 GLU A C 1
ATOM 539 O O . GLU A 1 70 ? -15.825 -1.973 -6.783 1.00 94.75 70 GLU A O 1
ATOM 544 N N . LYS A 1 71 ? -14.036 -2.686 -5.633 1.00 92.06 71 LYS A N 1
ATOM 545 C CA . LYS A 1 71 ? -14.737 -3.783 -4.958 1.00 92.06 71 LYS A CA 1
ATOM 546 C C . LYS A 1 71 ? -15.481 -3.329 -3.695 1.00 92.06 71 LYS A C 1
ATOM 548 O O . LYS A 1 71 ? -16.407 -4.029 -3.282 1.00 92.06 71 LYS A O 1
ATOM 553 N N . PHE A 1 72 ? -15.018 -2.257 -3.052 1.00 83.00 72 PHE A N 1
ATOM 554 C CA . PHE A 1 72 ? -15.529 -1.795 -1.760 1.00 83.00 72 PHE A CA 1
ATOM 555 C C . PHE A 1 72 ? -16.826 -0.992 -1.872 1.00 83.00 72 PHE A C 1
ATOM 557 O O . PHE A 1 72 ? -17.053 -0.344 -2.917 1.00 83.00 72 PHE A O 1
#